Protein AF-A0A9E3YG34-F1 (afdb_monomer)

Sequence (163 aa):
ADEIALARRCVERHVPYLGVCLGAQILAAAFGSSTRERPDEACEFGYYPLDVVPAGAELFDGVEAVYQAHSEGIDLLPADAVLLARTELFEAQAFSIGSTALGVQFHPDARGRDIARWWSDNRHLDGRPHAHDLERQLADAERFEESMSTMSKNLVDKWLVQR

Nearest PDB structures (foldseek):
  8khs-assembly1_A  TM=8.849E-01  e=1.492E-13  Alcaligenes ammonioxydans
  2a9v-assembly1_A  TM=7.448E-01  e=5.113E-10  Thermoplasma acidophilum
  8gr3-assembly4_D  TM=7.135E-01  e=5.432E-09  Methanocaldococcus jannaschii DSM 2661
  8hx8-assembly1_B  TM=7.222E-01  e=6.614E-09  Streptomyces venezuelae
  8gr1-assembly4_D  TM=7.158E-01  e=1.194E-08  Methanocaldococcus jannaschii DSM 2661

Foldseek 3Di:
DVLLCVLLVCQVVLNAAEAEAVGLQSNQVNLPWHKDFDPLQDAAAAWFAKAFDPQQCQLQPQAGIFGAQDRIATPDGRPQKDAGIAGPVYRRQWIAHHLRYIYGNTDLVDALVCSVVSCVVRVVCPPTHPHDDSVRRNVVRVVRVVSSPVSSVSNCVCSVPVD

Secondary structure (DSSP, 8-state):
-HHHHHHHHHHHTT--EEEETHHHHHHHHHTT--EEE-TT---EEEEEE-EE-GGGTTTSTT--EEEEEESEEESS--TTEEEEEE-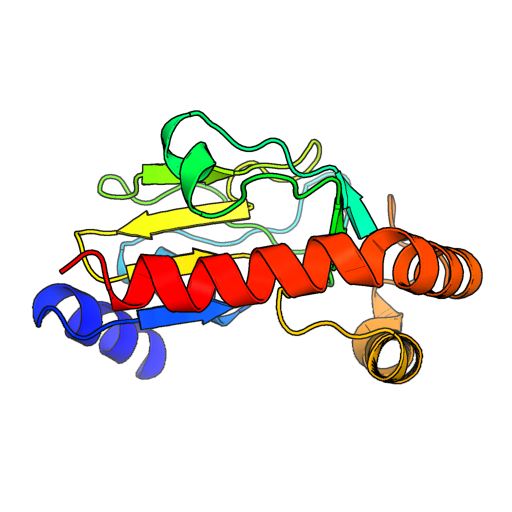SS-S-SEEEETTTEEEESS-TT--HHHHHHHHHHTGGGTTSTTPPPHHHHHHHHHHHHHHHHHHHHHHHHHHHH--

Solvent-accessible surface area (backbone atoms only — not comparable to full-atom values): 8618 Å² total; per-residue (Å²): 112,68,65,28,54,46,45,38,50,27,47,80,66,65,35,79,38,81,16,53,33,70,42,17,50,36,44,34,40,44,58,74,24,51,72,39,63,47,97,81,56,43,28,44,32,31,71,42,61,51,51,63,37,84,81,18,42,82,47,49,51,81,42,61,46,45,40,29,80,46,52,61,40,53,69,49,81,28,91,74,45,44,72,18,23,22,39,94,90,40,71,58,33,21,34,32,38,76,91,32,26,41,27,26,46,39,43,63,84,66,48,61,89,47,47,70,57,53,48,63,78,48,47,89,49,60,86,37,47,77,34,48,54,70,68,56,35,53,55,46,30,67,72,39,44,65,37,37,52,50,21,39,49,39,35,53,54,49,67,74,60,71,115

Mean predicted aligned error: 3.47 Å

pLDDT: mean 93.27, std 6.57, range [52.22, 98.12]

Radius of gyration: 15.18 Å; Cα contacts (8 Å, |Δi|>4): 315; chains: 1; bounding box: 38×29×42 Å

Structure (mmCIF, N/CA/C/O backbone):
data_AF-A0A9E3YG34-F1
#
_entry.id   AF-A0A9E3YG34-F1
#
loop_
_atom_site.group_PDB
_atom_site.id
_atom_site.type_symbol
_atom_site.label_atom_id
_atom_site.label_alt_id
_atom_site.label_comp_id
_atom_site.label_asym_id
_atom_site.label_entity_id
_atom_site.label_seq_id
_atom_site.pdbx_PDB_ins_code
_atom_site.Cartn_x
_atom_site.Cartn_y
_atom_site.Cartn_z
_atom_site.occupancy
_atom_site.B_iso_or_equiv
_atom_site.auth_seq_id
_atom_site.auth_comp_id
_atom_site.auth_asym_id
_atom_site.auth_atom_id
_atom_site.pdbx_PDB_model_num
ATOM 1 N N . ALA A 1 1 ? -17.239 -13.976 1.439 1.00 64.69 1 ALA A N 1
ATOM 2 C CA . ALA A 1 1 ? -18.259 -13.541 2.422 1.00 64.69 1 ALA A CA 1
ATOM 3 C C . ALA A 1 1 ? -17.739 -13.681 3.852 1.00 64.69 1 ALA A C 1
ATOM 5 O O . ALA A 1 1 ? -17.828 -12.726 4.616 1.00 64.69 1 ALA A O 1
ATOM 6 N N . ASP A 1 2 ? -17.133 -14.821 4.191 1.00 90.31 2 ASP A N 1
ATOM 7 C CA . ASP A 1 2 ? -16.694 -15.098 5.566 1.00 90.31 2 ASP A CA 1
ATOM 8 C C . ASP A 1 2 ? -15.514 -14.234 6.038 1.00 90.31 2 ASP A C 1
ATOM 10 O O . ASP A 1 2 ? -15.525 -13.772 7.178 1.00 90.31 2 ASP A O 1
ATOM 14 N N . GLU A 1 3 ? -14.542 -13.948 5.166 1.00 95.31 3 GLU A N 1
ATOM 15 C CA . GLU A 1 3 ? -13.359 -13.130 5.493 1.00 95.31 3 GLU A CA 1
ATOM 16 C C . GLU A 1 3 ? -13.703 -11.650 5.700 1.00 95.31 3 GLU A C 1
ATOM 18 O O . GLU A 1 3 ? -13.274 -11.048 6.678 1.00 95.31 3 GLU A O 1
ATOM 23 N N . ILE A 1 4 ? -14.564 -11.083 4.848 1.00 96.38 4 ILE A N 1
ATOM 24 C CA . ILE A 1 4 ? -15.109 -9.722 5.001 1.00 96.38 4 ILE A CA 1
ATOM 25 C C . ILE A 1 4 ? -15.854 -9.600 6.337 1.00 96.38 4 ILE A C 1
ATOM 27 O O . ILE A 1 4 ? -15.629 -8.669 7.112 1.00 96.38 4 ILE A O 1
ATOM 31 N N . ALA A 1 5 ? -16.715 -10.574 6.649 1.00 96.62 5 ALA A N 1
ATOM 32 C CA . ALA A 1 5 ? -17.424 -10.600 7.922 1.00 96.62 5 ALA A CA 1
ATOM 33 C C . ALA A 1 5 ? -16.463 -10.771 9.112 1.00 96.62 5 ALA A C 1
ATOM 35 O O . ALA A 1 5 ? -16.712 -10.220 10.183 1.00 96.62 5 ALA A O 1
ATOM 36 N N . LEU A 1 6 ? -15.374 -11.528 8.951 1.00 96.50 6 LEU A N 1
ATOM 37 C CA . LEU A 1 6 ? -14.337 -11.671 9.970 1.00 96.50 6 LEU A CA 1
ATOM 38 C C . LEU A 1 6 ? -13.592 -10.355 10.207 1.00 96.50 6 LEU A C 1
ATOM 40 O O . LEU A 1 6 ? -13.489 -9.951 11.361 1.00 96.50 6 LEU A O 1
ATOM 44 N N . ALA A 1 7 ? -13.143 -9.673 9.150 1.00 96.56 7 ALA A N 1
ATOM 45 C CA . ALA A 1 7 ? -12.470 -8.379 9.249 1.00 96.56 7 ALA A CA 1
ATOM 46 C C . ALA A 1 7 ? -13.342 -7.368 10.004 1.00 96.56 7 ALA A C 1
ATOM 48 O O . ALA A 1 7 ? -12.892 -6.779 10.986 1.00 96.56 7 ALA A O 1
ATOM 49 N N . ARG A 1 8 ? -14.631 -7.273 9.644 1.00 95.94 8 ARG A N 1
ATOM 50 C CA . ARG A 1 8 ? -15.605 -6.440 10.363 1.00 95.94 8 ARG A CA 1
ATOM 51 C C . ARG A 1 8 ? -15.672 -6.776 11.853 1.00 95.94 8 ARG A C 1
ATOM 53 O O . ARG A 1 8 ? -15.563 -5.888 12.693 1.00 95.94 8 ARG A O 1
ATOM 60 N N . ARG A 1 9 ? -15.817 -8.065 12.187 1.00 96.56 9 ARG A N 1
ATOM 61 C CA . ARG A 1 9 ? -15.885 -8.521 13.584 1.00 96.56 9 ARG A CA 1
ATOM 62 C C . ARG A 1 9 ? -14.608 -8.218 14.358 1.00 96.56 9 ARG A C 1
ATOM 64 O O . ARG A 1 9 ? -14.709 -7.967 15.555 1.00 96.56 9 ARG A O 1
ATOM 71 N N . CYS A 1 10 ? -13.436 -8.273 13.723 1.00 95.62 10 CYS A N 1
ATOM 72 C CA . CYS A 1 10 ? -12.185 -7.902 14.377 1.00 95.62 10 CYS A CA 1
ATOM 73 C C . CYS A 1 10 ? -12.233 -6.440 14.818 1.00 95.62 10 CYS A C 1
ATOM 75 O O . CYS A 1 10 ? -12.043 -6.168 16.001 1.00 95.62 10 CYS A O 1
ATOM 77 N N . VAL A 1 11 ? -12.609 -5.531 13.915 1.00 94.56 11 VAL A N 1
ATOM 78 C CA . VAL A 1 11 ? -12.724 -4.099 14.229 1.00 94.56 11 VAL A CA 1
ATOM 79 C C . VAL A 1 11 ? -13.776 -3.843 15.312 1.00 94.56 11 VAL A C 1
ATOM 81 O O . VAL A 1 11 ? -13.475 -3.214 16.323 1.00 94.56 11 VAL A O 1
ATOM 84 N N . GLU A 1 12 ? -14.987 -4.392 15.165 1.00 94.56 12 GLU A N 1
ATOM 85 C CA . GLU A 1 12 ? -16.086 -4.217 16.134 1.00 94.56 12 GLU A CA 1
ATOM 86 C C . GLU A 1 12 ? -15.728 -4.739 17.538 1.00 94.56 12 GLU A C 1
ATOM 88 O O . GLU A 1 12 ? -16.215 -4.233 18.550 1.00 94.56 12 GLU A O 1
ATOM 93 N N . ARG A 1 13 ? -14.860 -5.756 17.620 1.00 95.44 13 ARG A N 1
ATOM 94 C CA . ARG A 1 13 ? -14.397 -6.358 18.879 1.00 95.44 13 ARG A CA 1
ATOM 95 C C . ARG A 1 13 ? -13.043 -5.835 19.349 1.00 95.44 13 ARG A C 1
ATOM 97 O O . ARG A 1 13 ? -12.520 -6.372 20.322 1.00 95.44 13 ARG A O 1
ATOM 104 N N . HIS A 1 14 ? -12.494 -4.808 18.700 1.00 92.62 14 HIS A N 1
ATOM 105 C CA . HIS A 1 14 ? -11.182 -4.240 19.024 1.00 92.62 14 HIS A CA 1
ATOM 106 C C . HIS A 1 14 ? -10.052 -5.291 19.001 1.00 92.62 14 HIS A C 1
ATOM 108 O O . HIS A 1 14 ? -9.112 -5.252 19.797 1.00 92.62 14 HIS A O 1
ATOM 114 N N . VAL A 1 15 ? -10.160 -6.269 18.100 1.00 93.81 15 VAL A N 1
ATOM 115 C CA . VAL A 1 15 ? -9.104 -7.241 17.812 1.00 93.81 15 VAL A CA 1
ATOM 116 C C . VAL A 1 15 ? -8.204 -6.639 16.734 1.00 93.81 15 VAL A C 1
ATOM 118 O O . VAL A 1 15 ? -8.725 -6.266 15.681 1.00 93.81 15 VAL A O 1
ATOM 121 N N . PRO A 1 16 ? -6.875 -6.573 16.947 1.00 93.50 16 PRO A N 1
ATOM 122 C CA . PRO A 1 16 ? -5.963 -6.046 15.944 1.00 93.50 16 PRO A CA 1
ATOM 123 C C . PRO A 1 16 ? -6.112 -6.757 14.601 1.00 93.50 16 PRO A C 1
ATOM 125 O O . PRO A 1 16 ? -6.067 -7.987 14.534 1.00 93.50 16 PRO A O 1
ATOM 128 N N . TYR A 1 17 ? -6.257 -5.972 13.541 1.00 95.25 17 TYR A N 1
ATOM 129 C CA . TYR A 1 17 ? -6.328 -6.448 12.167 1.00 95.25 17 TYR A CA 1
ATOM 130 C C . TYR A 1 17 ? -5.328 -5.683 11.297 1.00 95.25 17 TYR A C 1
ATOM 132 O O . TYR A 1 17 ? -5.453 -4.471 11.139 1.00 95.25 17 TYR A O 1
ATOM 140 N N . LEU A 1 18 ? -4.367 -6.396 10.708 1.00 95.88 18 LEU A N 1
ATOM 141 C CA . LEU A 1 18 ? -3.482 -5.862 9.676 1.00 95.88 18 LEU A CA 1
ATOM 142 C C . LEU A 1 18 ? -3.842 -6.513 8.341 1.00 95.88 18 LEU A C 1
ATOM 144 O O . LEU A 1 18 ? -3.632 -7.710 8.153 1.00 95.88 18 LEU A O 1
ATOM 148 N N . GLY A 1 19 ? -4.395 -5.723 7.428 1.00 96.62 19 GLY A N 1
ATOM 149 C CA . GLY A 1 19 ? -4.665 -6.131 6.057 1.00 96.62 19 GLY A CA 1
ATOM 150 C C . GLY A 1 19 ? -3.527 -5.709 5.142 1.00 96.62 19 GLY A C 1
ATOM 151 O O . GLY A 1 19 ? -3.230 -4.522 5.069 1.00 96.62 19 GLY A O 1
ATOM 152 N N . VAL A 1 20 ? -2.928 -6.660 4.429 1.00 96.88 20 VAL A N 1
ATOM 153 C CA . VAL A 1 20 ? -1.890 -6.405 3.417 1.00 96.88 20 VAL A CA 1
ATOM 154 C C . VAL A 1 20 ? -2.438 -6.764 2.039 1.00 96.88 20 VAL A C 1
ATOM 156 O O . VAL A 1 20 ? -3.015 -7.844 1.884 1.00 96.88 20 VAL A O 1
ATOM 159 N N . CYS A 1 21 ? -2.274 -5.878 1.057 1.00 95.81 21 CYS A N 1
ATOM 160 C CA . CYS A 1 21 ? -2.760 -6.041 -0.315 1.00 95.81 21 CYS A CA 1
ATOM 161 C C . CYS A 1 21 ? -4.256 -6.427 -0.340 1.00 95.81 21 CYS A C 1
ATOM 163 O O . CYS A 1 21 ? -5.095 -5.659 0.139 1.00 95.81 21 CYS A O 1
ATOM 165 N N . LEU A 1 22 ? -4.613 -7.636 -0.791 1.00 95.62 22 LEU A N 1
ATOM 166 C CA . LEU A 1 22 ? -5.991 -8.148 -0.750 1.00 95.62 22 LEU A CA 1
ATOM 167 C C . LEU A 1 22 ? -6.618 -8.059 0.656 1.00 95.62 22 LEU A C 1
ATOM 169 O O . LEU A 1 22 ? -7.804 -7.773 0.800 1.00 95.62 22 LEU A O 1
ATOM 173 N N . GLY A 1 23 ? -5.833 -8.240 1.720 1.00 96.81 23 GLY A N 1
ATOM 174 C CA . GLY A 1 23 ? -6.316 -8.099 3.095 1.00 96.81 23 GLY A CA 1
ATOM 175 C C . GLY A 1 23 ? -6.779 -6.677 3.438 1.00 96.81 23 GLY A C 1
ATOM 176 O O . GLY A 1 23 ? -7.713 -6.516 4.229 1.00 96.81 23 GLY A O 1
ATOM 177 N N . ALA A 1 24 ? -6.162 -5.648 2.846 1.00 97.19 24 ALA A N 1
ATOM 178 C CA . ALA A 1 24 ? -6.593 -4.258 2.989 1.00 97.19 24 ALA A CA 1
ATOM 179 C C . ALA A 1 24 ? -7.896 -4.006 2.217 1.00 97.19 24 ALA A C 1
ATOM 181 O O . ALA A 1 24 ? -8.806 -3.357 2.727 1.00 97.19 24 ALA A O 1
ATOM 182 N N . GLN A 1 25 ? -8.035 -4.601 1.033 1.00 96.56 25 GLN A N 1
ATOM 183 C CA . GLN A 1 25 ? -9.261 -4.539 0.235 1.00 96.56 25 GLN A CA 1
ATOM 184 C C . GLN A 1 25 ? -10.437 -5.230 0.941 1.00 96.56 25 GLN A C 1
ATOM 186 O O . GLN A 1 25 ? -11.535 -4.682 0.993 1.00 96.56 25 GLN A O 1
ATOM 191 N N . ILE A 1 26 ? -10.199 -6.386 1.572 1.00 96.81 26 ILE A N 1
ATOM 192 C CA . ILE A 1 26 ? -11.186 -7.080 2.414 1.00 96.81 26 ILE A CA 1
ATOM 193 C C . ILE A 1 26 ? -11.623 -6.196 3.588 1.00 96.81 26 ILE A C 1
ATOM 195 O O . ILE A 1 26 ? -12.818 -6.123 3.886 1.00 96.81 26 ILE A O 1
ATOM 199 N N . LEU A 1 27 ? -10.681 -5.505 4.240 1.00 96.88 27 LEU A N 1
ATOM 200 C CA . LEU A 1 27 ? -10.997 -4.562 5.314 1.00 96.88 27 LEU A CA 1
ATOM 201 C C . LEU A 1 27 ? -11.848 -3.399 4.802 1.00 96.88 27 LEU A C 1
ATOM 203 O O . LEU A 1 27 ? -12.857 -3.074 5.417 1.00 96.88 27 LEU A O 1
ATOM 207 N N . ALA A 1 28 ? -11.489 -2.799 3.670 1.00 96.06 28 ALA A N 1
ATOM 208 C CA . ALA A 1 28 ? -12.273 -1.721 3.079 1.00 96.06 28 ALA A CA 1
ATOM 209 C C . ALA A 1 28 ? -13.693 -2.202 2.709 1.00 96.06 28 ALA A C 1
ATOM 211 O O . ALA A 1 28 ? -14.686 -1.550 3.048 1.00 96.06 28 ALA A O 1
ATOM 212 N N . ALA A 1 29 ? -13.810 -3.384 2.097 1.00 95.56 29 ALA A N 1
ATOM 213 C CA . ALA A 1 29 ? -15.085 -3.993 1.719 1.00 95.56 29 ALA A CA 1
ATOM 214 C C . ALA A 1 29 ? -15.982 -4.311 2.925 1.00 95.56 29 ALA A C 1
ATOM 216 O O . ALA A 1 29 ? -17.204 -4.168 2.853 1.00 95.56 29 ALA A O 1
ATOM 217 N N . ALA A 1 30 ? -15.394 -4.679 4.068 1.00 95.81 30 ALA A N 1
ATOM 218 C CA . ALA A 1 30 ? -16.123 -4.907 5.318 1.00 95.81 30 ALA A CA 1
ATOM 219 C C . ALA A 1 30 ? -16.896 -3.668 5.810 1.00 95.81 30 ALA A C 1
ATOM 221 O O . ALA A 1 30 ? -17.908 -3.808 6.509 1.00 95.81 30 ALA A O 1
ATOM 222 N N . PHE A 1 31 ? -16.455 -2.482 5.384 1.00 95.25 31 PHE A N 1
ATOM 223 C CA . PHE A 1 31 ? -17.054 -1.183 5.680 1.00 95.25 31 PHE A CA 1
ATOM 224 C C . PHE A 1 31 ? -17.670 -0.511 4.440 1.00 95.25 31 PHE A C 1
ATOM 226 O O . PHE A 1 31 ? -17.877 0.699 4.422 1.00 95.25 31 PHE A O 1
ATOM 233 N N . GLY A 1 32 ? -18.027 -1.304 3.423 1.00 93.25 32 GLY A N 1
ATOM 234 C CA . GLY A 1 32 ? -18.840 -0.857 2.288 1.00 93.25 32 GLY A CA 1
ATOM 235 C C . GLY A 1 32 ? -18.068 -0.212 1.138 1.00 93.25 32 GLY A C 1
ATOM 236 O O . GLY A 1 32 ? -18.700 0.333 0.236 1.00 93.25 32 GLY A O 1
ATOM 237 N N . SER A 1 33 ? -16.736 -0.274 1.149 1.00 94.44 33 SER A N 1
ATOM 238 C CA . SER A 1 33 ? -15.922 0.144 0.006 1.00 94.44 33 SER A CA 1
ATOM 239 C C . SER A 1 33 ? -15.896 -0.918 -1.102 1.00 94.44 33 SER A C 1
ATOM 241 O O . SER A 1 33 ? -16.147 -2.101 -0.863 1.00 94.44 33 SER A O 1
ATOM 243 N N . SER A 1 34 ? -15.562 -0.496 -2.318 1.00 91.50 34 SER A N 1
ATOM 244 C CA . SER A 1 34 ? -15.296 -1.355 -3.471 1.00 91.50 34 SER A CA 1
ATOM 245 C C . SER A 1 34 ? -13.864 -1.170 -3.964 1.00 91.50 34 SER A C 1
ATOM 247 O O . SER A 1 34 ? -13.267 -0.105 -3.795 1.00 91.50 34 SER A O 1
ATOM 249 N N . THR A 1 35 ? -13.328 -2.194 -4.623 1.00 92.88 35 THR A N 1
ATOM 250 C CA . THR A 1 35 ? -12.094 -2.087 -5.402 1.00 92.88 35 THR A CA 1
ATOM 251 C C . THR A 1 35 ? -12.410 -1.887 -6.876 1.00 92.88 35 THR A C 1
ATOM 253 O O . THR A 1 35 ? -13.479 -2.275 -7.354 1.00 92.88 35 THR A O 1
ATOM 256 N N . ARG A 1 36 ? -11.486 -1.258 -7.602 1.00 93.25 36 ARG A N 1
ATOM 257 C CA . ARG A 1 36 ? -11.549 -1.168 -9.061 1.00 93.25 36 ARG A CA 1
ATOM 258 C C . ARG A 1 36 ? -10.160 -1.128 -9.676 1.00 93.25 36 ARG A C 1
ATOM 260 O O . ARG A 1 36 ? -9.228 -0.589 -9.078 1.00 93.25 36 ARG A O 1
ATOM 267 N N . GLU A 1 37 ? -10.057 -1.617 -10.904 1.00 93.62 37 GLU A N 1
ATOM 268 C CA . GLU A 1 37 ? -8.955 -1.239 -11.785 1.00 93.62 37 GLU A CA 1
ATOM 269 C C . GLU A 1 37 ? -9.092 0.227 -12.216 1.00 93.62 37 GLU A C 1
ATOM 271 O O . GLU A 1 37 ? -10.184 0.814 -12.215 1.00 93.62 37 GLU A O 1
ATOM 276 N N . ARG A 1 38 ? -7.970 0.835 -12.598 1.00 92.00 38 ARG A N 1
ATOM 277 C CA . ARG A 1 38 ? -7.986 2.175 -13.178 1.00 92.00 38 ARG A CA 1
ATOM 278 C C . ARG A 1 38 ? -8.477 2.142 -14.634 1.00 92.00 38 ARG A C 1
ATOM 280 O O . ARG A 1 38 ? -8.166 1.196 -15.354 1.00 92.00 38 ARG A O 1
ATOM 287 N N . PRO A 1 39 ? -9.175 3.191 -15.116 1.00 92.12 39 PRO A N 1
ATOM 288 C CA . PRO A 1 39 ? -9.624 3.261 -16.511 1.00 92.12 39 PRO A CA 1
ATOM 289 C C . PRO A 1 39 ? -8.494 3.279 -17.550 1.00 92.12 39 PRO A C 1
ATOM 291 O O . PRO A 1 39 ? -8.730 2.955 -18.707 1.00 92.12 39 PRO A O 1
ATOM 294 N N . ASP A 1 40 ? -7.293 3.701 -17.150 1.00 93.31 40 ASP A N 1
ATOM 295 C CA . ASP A 1 40 ? -6.083 3.722 -17.979 1.00 93.31 40 ASP A CA 1
ATOM 296 C C . ASP A 1 40 ? -5.279 2.412 -17.901 1.00 93.31 40 ASP A C 1
ATOM 298 O O . ASP A 1 40 ? -4.182 2.338 -18.450 1.00 93.31 40 ASP A O 1
ATOM 302 N N . GLU A 1 41 ? -5.818 1.393 -17.220 1.00 92.94 41 GLU A N 1
ATOM 303 C CA . GLU A 1 41 ? -5.187 0.091 -16.974 1.00 92.94 41 GLU A CA 1
ATOM 304 C C . GLU A 1 41 ? -3.832 0.165 -16.249 1.00 92.94 41 GLU A C 1
ATOM 306 O O . GLU A 1 41 ? -3.097 -0.826 -16.206 1.00 92.94 41 GLU A O 1
ATOM 311 N N . ALA A 1 42 ? -3.492 1.319 -15.665 1.00 95.25 42 ALA A N 1
ATOM 312 C CA . ALA A 1 42 ? -2.262 1.476 -14.912 1.00 95.25 42 ALA A CA 1
ATOM 313 C C . ALA A 1 42 ? -2.274 0.596 -13.659 1.00 95.25 42 ALA A C 1
ATOM 315 O O . ALA A 1 42 ? -3.263 0.531 -12.924 1.00 95.25 42 ALA A O 1
ATOM 316 N N . CYS A 1 43 ? -1.142 -0.056 -13.411 1.00 96.88 43 CYS A N 1
ATOM 317 C CA . CYS A 1 43 ? -0.914 -0.880 -12.235 1.00 96.88 43 CYS A CA 1
ATOM 318 C C . CYS A 1 43 ? 0.353 -0.440 -11.505 1.00 96.88 43 CYS A C 1
ATOM 320 O O . CYS A 1 43 ? 1.245 0.172 -12.096 1.00 96.88 43 CYS A O 1
ATOM 322 N N . GLU A 1 44 ? 0.459 -0.828 -10.240 1.00 97.88 44 GLU A N 1
ATOM 323 C CA . GLU A 1 44 ? 1.696 -0.696 -9.485 1.00 97.88 44 GLU A CA 1
ATOM 324 C C . GLU A 1 44 ? 2.313 -2.081 -9.273 1.00 97.88 44 GLU A C 1
ATOM 326 O O . GLU A 1 44 ? 1.809 -2.914 -8.516 1.00 97.88 44 GLU A O 1
ATOM 331 N N . PHE A 1 45 ? 3.413 -2.332 -9.982 1.00 98.00 45 PHE A N 1
ATOM 332 C CA . PHE A 1 45 ? 4.183 -3.565 -9.907 1.00 98.00 45 PHE A CA 1
ATOM 333 C C . PHE A 1 45 ? 5.681 -3.258 -9.842 1.00 98.00 45 PHE A C 1
ATOM 335 O O . PHE A 1 45 ? 6.312 -2.961 -10.856 1.00 98.00 45 PHE A O 1
ATOM 342 N N . GLY A 1 46 ? 6.235 -3.278 -8.629 1.00 97.69 46 GLY A N 1
ATOM 343 C CA . GLY A 1 46 ? 7.579 -2.794 -8.310 1.00 97.69 46 GLY A CA 1
ATOM 344 C C . GLY A 1 46 ? 7.591 -1.786 -7.162 1.00 97.69 46 GLY A C 1
ATOM 345 O O . GLY A 1 46 ? 6.658 -1.738 -6.369 1.00 97.69 46 GLY A O 1
ATOM 346 N N . TYR A 1 47 ? 8.657 -0.990 -7.047 1.00 98.00 47 TYR A N 1
ATOM 347 C CA . TYR A 1 47 ? 8.799 0.011 -5.983 1.00 98.00 47 TYR A CA 1
ATOM 348 C C . TYR A 1 47 ? 8.283 1.388 -6.408 1.00 98.00 47 TYR A C 1
ATOM 350 O O . TYR A 1 47 ? 8.763 1.940 -7.398 1.00 98.00 47 TYR A O 1
ATOM 358 N N . TYR A 1 48 ? 7.360 1.963 -5.636 1.00 98.12 48 TYR A N 1
ATOM 359 C CA . TYR A 1 48 ? 6.751 3.271 -5.916 1.00 98.12 48 TYR A CA 1
ATOM 360 C C . TYR A 1 48 ? 6.925 4.224 -4.737 1.00 98.12 48 TYR A C 1
ATOM 362 O O . TYR A 1 48 ? 6.822 3.776 -3.590 1.00 98.12 48 TYR A O 1
ATOM 370 N N . PRO A 1 49 ? 7.167 5.526 -4.987 1.00 97.75 49 PRO A N 1
ATOM 371 C CA . PRO A 1 49 ? 7.222 6.522 -3.929 1.00 97.75 49 PRO A CA 1
ATOM 372 C C . PRO A 1 49 ? 5.922 6.574 -3.128 1.00 97.75 49 PRO A C 1
ATOM 374 O O . PRO A 1 49 ? 4.836 6.608 -3.712 1.00 97.75 49 PRO A O 1
ATOM 377 N N . LEU A 1 50 ? 6.035 6.613 -1.802 1.00 97.81 50 LEU A N 1
ATOM 378 C CA . LEU A 1 50 ? 4.881 6.689 -0.911 1.00 97.81 50 LEU A CA 1
ATOM 379 C C . LEU A 1 50 ? 4.701 8.125 -0.401 1.00 97.81 50 LEU A C 1
ATOM 381 O O . LEU A 1 50 ? 5.560 8.653 0.300 1.00 97.81 50 LEU A O 1
ATOM 385 N N . ASP A 1 51 ? 3.569 8.752 -0.720 1.00 97.38 51 ASP A N 1
ATOM 386 C CA . ASP A 1 51 ? 3.174 10.045 -0.152 1.00 97.38 51 ASP A CA 1
ATOM 387 C C . ASP A 1 51 ? 2.441 9.809 1.174 1.00 97.38 51 ASP A C 1
ATOM 389 O O . ASP A 1 51 ? 1.255 9.463 1.212 1.00 97.38 51 ASP A O 1
ATOM 393 N N . VAL A 1 52 ? 3.180 9.940 2.275 1.00 97.44 52 VAL A N 1
ATOM 394 C CA . VAL A 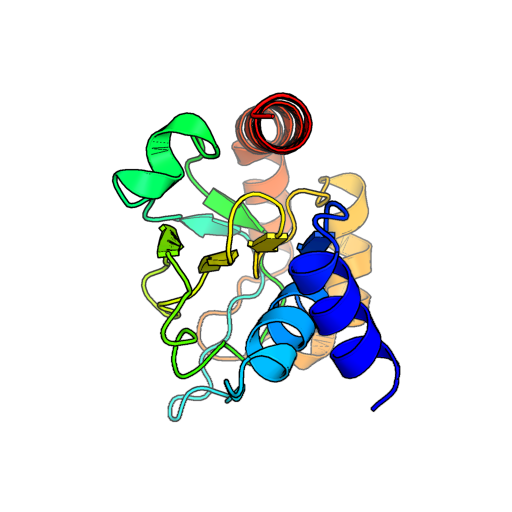1 52 ? 2.666 9.758 3.634 1.00 97.44 52 VAL A CA 1
ATOM 395 C C . VAL A 1 52 ? 1.965 11.038 4.087 1.00 97.44 52 VAL A C 1
ATOM 397 O O . VAL A 1 52 ? 2.584 12.095 4.213 1.00 97.44 52 VAL A O 1
ATOM 400 N N . VAL A 1 53 ? 0.666 10.948 4.385 1.00 96.88 53 VAL A N 1
ATOM 401 C CA . VAL A 1 53 ? -0.085 12.095 4.918 1.00 96.88 53 VAL A CA 1
ATOM 402 C C . VAL A 1 53 ? 0.217 12.282 6.412 1.00 96.88 53 VAL A C 1
ATOM 404 O O . VAL A 1 53 ? 0.672 11.340 7.065 1.00 96.88 53 VAL A O 1
ATOM 407 N N . PRO A 1 54 ? -0.075 13.451 7.020 1.00 96.94 54 PRO A N 1
ATOM 408 C CA . PRO A 1 54 ? 0.295 13.720 8.413 1.00 96.94 54 PRO A CA 1
ATOM 409 C C . PRO A 1 54 ? -0.161 12.658 9.425 1.00 96.94 54 PRO A C 1
ATOM 411 O O . PRO A 1 54 ? 0.556 12.381 10.381 1.00 96.94 54 PRO A O 1
ATOM 414 N N . ALA A 1 55 ? -1.318 12.025 9.202 1.00 95.44 55 ALA A N 1
ATOM 415 C CA . ALA A 1 55 ? -1.830 10.962 10.069 1.00 95.44 55 ALA A CA 1
ATOM 416 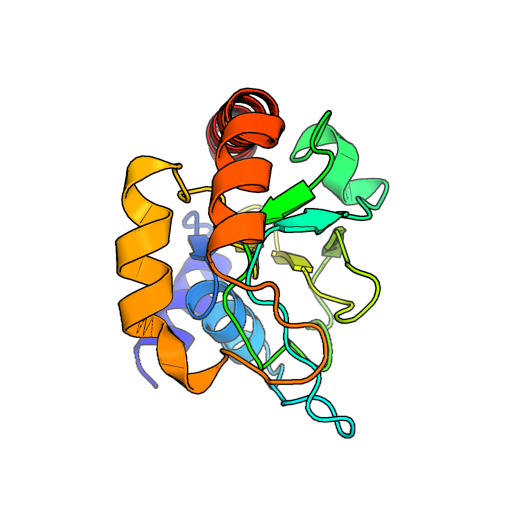C C . ALA A 1 55 ? -0.998 9.663 10.019 1.00 95.44 55 ALA A C 1
ATOM 418 O O . ALA A 1 55 ? -0.991 8.909 10.987 1.00 95.44 55 ALA A O 1
ATOM 419 N N . GLY A 1 56 ? -0.291 9.397 8.916 1.00 94.94 56 GLY A N 1
ATOM 420 C CA . GLY A 1 56 ? 0.577 8.229 8.747 1.00 94.94 56 GLY A CA 1
ATOM 421 C C . GLY A 1 56 ? 2.042 8.472 9.107 1.00 94.94 56 GLY A C 1
ATOM 422 O O . GLY A 1 56 ? 2.818 7.517 9.112 1.00 94.94 56 GLY A O 1
ATOM 423 N N . ALA A 1 57 ? 2.423 9.717 9.419 1.00 93.69 57 ALA A N 1
ATOM 424 C CA . ALA A 1 57 ? 3.819 10.124 9.582 1.00 93.69 57 ALA A CA 1
ATOM 425 C C . ALA A 1 57 ? 4.570 9.281 10.619 1.00 93.69 57 ALA A C 1
ATOM 427 O O . ALA A 1 57 ? 5.713 8.910 10.394 1.00 93.69 57 ALA A O 1
ATOM 428 N N . GLU A 1 58 ? 3.929 8.916 11.733 1.00 90.69 58 GLU A N 1
ATOM 429 C CA . GLU A 1 58 ? 4.585 8.075 12.735 1.00 90.69 58 GLU A CA 1
ATOM 430 C C . GLU A 1 58 ? 4.790 6.628 12.265 1.00 90.69 58 GLU A C 1
ATOM 432 O O . GLU A 1 58 ? 5.803 6.018 12.608 1.00 90.69 58 GLU A O 1
ATOM 437 N N . LEU A 1 59 ? 3.843 6.062 11.513 1.00 91.50 59 LEU A N 1
ATOM 438 C CA . LEU A 1 59 ? 3.869 4.653 11.104 1.00 91.50 59 LEU A CA 1
ATOM 439 C C . LEU A 1 59 ? 4.834 4.408 9.943 1.00 91.50 59 LEU A C 1
ATOM 441 O O . LEU A 1 59 ? 5.511 3.382 9.915 1.00 91.50 59 LEU A O 1
ATOM 445 N N . PHE A 1 60 ? 4.909 5.361 9.017 1.00 93.62 60 PHE A N 1
ATOM 446 C CA . PHE A 1 60 ? 5.658 5.244 7.766 1.00 93.62 60 PHE A CA 1
ATOM 447 C C . PHE A 1 60 ? 6.854 6.203 7.704 1.00 93.62 60 PHE A C 1
ATOM 449 O O . PHE A 1 60 ? 7.310 6.566 6.624 1.00 93.62 60 PHE A O 1
ATOM 456 N N . ASP A 1 61 ? 7.367 6.623 8.861 1.00 89.69 61 ASP A N 1
ATOM 457 C CA . ASP A 1 61 ? 8.509 7.534 8.943 1.00 89.69 61 ASP A CA 1
ATOM 458 C C . ASP A 1 61 ? 9.740 6.986 8.202 1.00 89.69 61 ASP A C 1
ATOM 460 O O . ASP A 1 61 ? 10.110 5.817 8.355 1.00 89.69 61 ASP A O 1
ATOM 464 N N . GLY A 1 62 ? 10.378 7.850 7.409 1.00 89.06 62 GLY A N 1
ATOM 465 C CA . GLY A 1 62 ? 11.605 7.544 6.672 1.00 89.06 62 GLY A CA 1
ATOM 466 C C . GLY A 1 62 ? 11.459 6.585 5.484 1.00 89.06 62 GLY A C 1
ATOM 467 O O . GLY A 1 62 ? 12.476 6.223 4.891 1.00 89.06 62 GLY A O 1
ATOM 468 N N . VAL A 1 63 ? 10.242 6.162 5.115 1.00 94.06 63 VAL A N 1
ATOM 469 C CA . VAL A 1 63 ? 10.044 5.344 3.911 1.00 94.06 63 VAL A CA 1
AT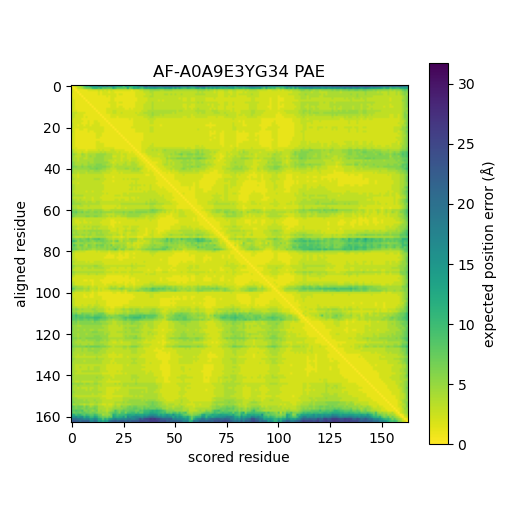OM 470 C C . VAL A 1 63 ? 10.023 6.227 2.665 1.00 94.06 63 VAL A C 1
ATOM 472 O O . VAL A 1 63 ? 9.267 7.189 2.581 1.00 94.06 63 VAL A O 1
ATOM 475 N N . GLU A 1 64 ? 10.866 5.899 1.689 1.00 93.94 64 GLU A N 1
ATOM 476 C CA . GLU A 1 64 ? 10.899 6.616 0.409 1.00 93.94 64 GLU A CA 1
ATOM 477 C C . GLU A 1 64 ? 9.985 5.955 -0.623 1.00 93.94 64 GLU A C 1
ATOM 479 O O . GLU A 1 64 ? 9.221 6.631 -1.307 1.00 93.94 64 GLU A O 1
ATOM 484 N N . ALA A 1 65 ? 10.057 4.627 -0.726 1.00 97.06 65 ALA A N 1
ATOM 485 C CA . ALA A 1 65 ? 9.284 3.831 -1.664 1.00 97.06 65 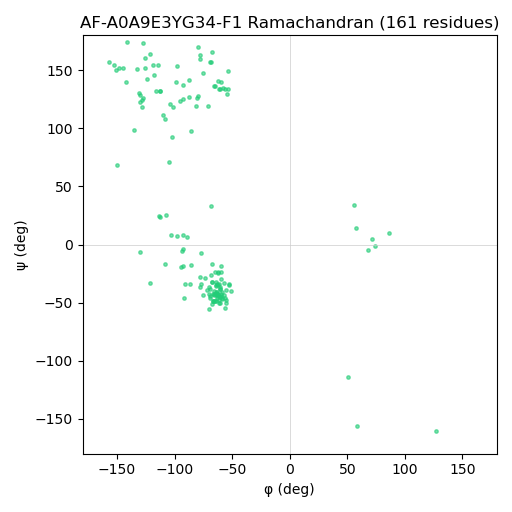ALA A CA 1
ATOM 486 C C . ALA A 1 65 ? 8.895 2.484 -1.050 1.00 97.06 65 ALA A C 1
ATOM 488 O O . ALA A 1 65 ? 9.607 1.947 -0.200 1.00 97.06 65 ALA A O 1
ATOM 489 N N . VAL A 1 66 ? 7.774 1.933 -1.510 1.00 97.38 66 VAL A N 1
ATOM 490 C CA . VAL A 1 66 ? 7.233 0.645 -1.061 1.00 97.38 66 VAL A CA 1
ATOM 491 C C . VAL A 1 66 ? 6.997 -0.290 -2.234 1.00 97.38 66 VAL A C 1
ATOM 493 O O . VAL A 1 66 ? 6.750 0.158 -3.353 1.00 97.38 66 VAL A O 1
ATOM 496 N N . TYR A 1 67 ? 7.077 -1.596 -1.977 1.00 97.56 67 TYR A N 1
ATOM 497 C CA . TYR A 1 67 ? 6.821 -2.598 -3.006 1.00 97.56 67 TYR A CA 1
ATOM 498 C C . TYR A 1 67 ? 5.322 -2.821 -3.213 1.00 97.56 67 TYR A C 1
ATOM 500 O O . TYR A 1 67 ? 4.594 -3.131 -2.269 1.00 97.56 67 TYR A O 1
ATOM 508 N N . GLN A 1 68 ? 4.896 -2.732 -4.465 1.00 97.50 68 GLN A N 1
ATOM 509 C CA . GLN A 1 68 ? 3.532 -2.912 -4.936 1.00 97.50 68 GLN A CA 1
ATOM 510 C C . GLN A 1 68 ? 3.448 -4.095 -5.895 1.00 97.50 68 GLN A C 1
ATOM 512 O O . GLN A 1 68 ? 4.371 -4.346 -6.674 1.00 97.50 68 GLN A O 1
ATOM 517 N N . ALA A 1 69 ? 2.322 -4.801 -5.858 1.00 96.25 69 ALA A N 1
ATOM 518 C CA . ALA A 1 69 ? 1.983 -5.841 -6.824 1.00 96.25 69 ALA A CA 1
ATOM 519 C C . ALA A 1 69 ? 0.461 -5.931 -6.988 1.00 96.25 69 ALA A C 1
ATOM 521 O O . ALA A 1 69 ? -0.166 -6.892 -6.543 1.00 96.25 69 ALA A O 1
ATOM 522 N N . HIS A 1 70 ? -0.148 -4.899 -7.575 1.00 95.56 70 HIS A N 1
ATOM 523 C CA . HIS A 1 70 ? -1.595 -4.848 -7.781 1.00 95.56 70 HIS A CA 1
ATOM 524 C C . HIS A 1 70 ? -1.995 -4.012 -9.008 1.00 95.56 70 HIS A C 1
ATOM 526 O O . HIS A 1 70 ? -1.334 -3.036 -9.366 1.00 95.56 70 HIS A O 1
ATOM 532 N N . SER A 1 71 ? -3.115 -4.375 -9.641 1.00 94.25 71 SER A N 1
ATOM 533 C CA . SER A 1 71 ? -3.802 -3.559 -10.660 1.00 94.25 71 SER A CA 1
ATOM 534 C C . SER A 1 71 ? -5.118 -2.954 -10.169 1.00 94.25 71 SER A C 1
ATOM 536 O O . SER A 1 71 ? -5.620 -1.998 -10.757 1.00 94.25 71 SER A O 1
ATOM 538 N N . GLU A 1 72 ? -5.668 -3.480 -9.074 1.00 94.25 72 GLU A N 1
ATOM 539 C CA . GLU A 1 72 ? -6.863 -2.951 -8.425 1.00 94.25 72 GLU A CA 1
ATOM 540 C C . GLU A 1 72 ? -6.487 -2.088 -7.226 1.00 94.25 72 GLU A C 1
ATOM 542 O O . GLU A 1 72 ? -5.603 -2.446 -6.448 1.00 94.25 72 GLU A O 1
ATOM 547 N N . GLY A 1 73 ? -7.187 -0.973 -7.046 1.00 92.19 73 GLY A N 1
ATOM 548 C CA . GLY A 1 73 ? -7.089 -0.141 -5.852 1.00 92.19 73 GLY A CA 1
ATOM 549 C C . GLY A 1 73 ? -8.433 0.003 -5.153 1.00 92.19 73 GLY A C 1
ATOM 550 O O . GLY A 1 73 ? -9.488 -0.267 -5.729 1.00 92.19 73 GLY A O 1
ATOM 551 N N . ILE A 1 74 ? -8.392 0.457 -3.904 1.00 94.31 74 ILE A N 1
ATOM 552 C CA . ILE A 1 74 ? -9.586 0.834 -3.141 1.00 94.31 74 ILE A CA 1
ATOM 553 C C . ILE A 1 74 ? -10.134 2.135 -3.739 1.00 94.31 74 ILE A C 1
ATOM 555 O O . ILE A 1 74 ? -9.431 3.142 -3.775 1.00 94.31 74 ILE A O 1
ATOM 559 N N . ASP A 1 75 ? -11.371 2.092 -4.238 1.00 85.06 75 ASP A N 1
ATOM 560 C CA . ASP A 1 75 ? -11.992 3.196 -4.981 1.00 85.06 75 ASP A CA 1
ATOM 561 C C . ASP A 1 75 ? -12.310 4.384 -4.065 1.00 85.06 75 ASP A C 1
ATOM 563 O O . ASP A 1 75 ? -11.858 5.506 -4.282 1.00 85.06 75 ASP A O 1
ATOM 567 N N . LEU A 1 76 ? -13.066 4.106 -3.003 1.00 86.44 76 LEU A N 1
ATOM 568 C CA . LEU A 1 76 ? -13.491 5.091 -2.020 1.00 86.44 76 LEU A CA 1
ATOM 569 C C . LEU A 1 76 ? -13.143 4.577 -0.633 1.00 86.44 76 LEU A C 1
ATOM 571 O O . LEU A 1 76 ? -13.582 3.492 -0.250 1.00 86.44 76 LEU A O 1
ATOM 575 N N . LEU A 1 77 ? -12.391 5.348 0.147 1.00 89.62 77 LEU A N 1
ATOM 576 C CA . LEU A 1 77 ? -12.167 4.988 1.542 1.00 89.62 77 LEU A CA 1
ATOM 577 C C . LEU A 1 77 ? -13.504 4.921 2.302 1.00 89.62 77 LEU A C 1
ATOM 579 O O . LEU A 1 77 ? -14.371 5.773 2.091 1.00 89.62 77 LEU A O 1
ATOM 583 N N . PRO A 1 78 ? -13.690 3.930 3.193 1.00 87.88 78 PRO A N 1
ATOM 584 C CA . PRO A 1 78 ? -14.852 3.899 4.072 1.00 87.88 78 PRO A CA 1
ATOM 585 C C . PRO A 1 78 ? -15.008 5.205 4.858 1.00 87.88 78 PRO A C 1
ATOM 587 O O . PRO A 1 78 ? -14.015 5.838 5.204 1.00 87.88 78 PRO A O 1
ATOM 590 N N . ALA A 1 79 ? -16.243 5.589 5.190 1.00 87.69 79 ALA A N 1
ATOM 591 C CA . ALA A 1 79 ? -16.517 6.862 5.871 1.00 87.69 79 ALA A CA 1
ATOM 592 C C . ALA A 1 79 ? -15.771 7.018 7.211 1.00 87.69 79 ALA A C 1
ATOM 594 O O . ALA A 1 79 ? -15.366 8.121 7.565 1.00 87.69 79 ALA A O 1
ATOM 595 N N . ASP A 1 80 ? -15.563 5.908 7.922 1.00 87.81 80 ASP A N 1
ATOM 596 C CA . ASP A 1 80 ? -14.873 5.869 9.216 1.00 87.81 80 ASP A CA 1
ATOM 597 C C . ASP A 1 80 ? -13.362 5.598 9.083 1.00 87.81 80 ASP A C 1
ATOM 599 O O . ASP A 1 80 ? -12.684 5.345 10.083 1.00 87.81 80 ASP A O 1
ATOM 603 N N . ALA A 1 81 ? -12.832 5.593 7.855 1.00 95.50 81 ALA A N 1
ATOM 604 C CA . ALA A 1 81 ? -11.421 5.359 7.606 1.00 95.50 81 ALA A CA 1
ATOM 605 C C . ALA A 1 81 ? -10.609 6.657 7.661 1.00 95.50 81 ALA A C 1
ATOM 607 O O . ALA A 1 81 ? -11.020 7.702 7.158 1.00 95.50 81 ALA A O 1
ATOM 608 N N . VAL A 1 82 ? -9.404 6.566 8.218 1.00 96.69 82 VAL A N 1
ATOM 609 C CA . VAL A 1 82 ? -8.409 7.641 8.185 1.00 96.69 82 VAL A CA 1
ATOM 610 C C . VAL A 1 82 ? -7.346 7.275 7.160 1.00 96.69 82 VAL A C 1
ATOM 612 O O . VAL A 1 82 ? -6.692 6.245 7.296 1.00 96.69 82 VAL A O 1
ATOM 615 N N . LEU A 1 83 ? -7.163 8.116 6.141 1.00 97.62 83 LEU A N 1
ATOM 616 C CA . LEU A 1 83 ? -6.071 7.978 5.177 1.00 97.62 83 LEU A CA 1
ATOM 617 C C . LEU A 1 83 ? -4.720 8.200 5.875 1.00 97.62 83 LEU A C 1
ATOM 619 O O . LEU A 1 83 ? -4.568 9.148 6.644 1.00 97.62 83 LEU A O 1
ATOM 623 N N . LEU A 1 84 ? -3.737 7.354 5.571 1.00 97.25 84 LEU A N 1
ATOM 624 C CA . LEU A 1 84 ? -2.390 7.400 6.149 1.00 97.25 84 LEU A CA 1
ATOM 625 C C . LEU A 1 84 ? -1.301 7.572 5.087 1.00 97.25 84 LEU A C 1
ATOM 627 O O . LEU A 1 84 ? -0.305 8.245 5.344 1.00 97.25 84 LEU A O 1
ATOM 631 N N . ALA A 1 85 ? -1.495 7.015 3.894 1.00 97.62 85 ALA A N 1
ATOM 632 C CA . ALA A 1 85 ? -0.578 7.206 2.778 1.00 97.62 85 ALA A CA 1
ATOM 633 C C . ALA A 1 85 ? -1.263 6.960 1.433 1.00 97.62 85 ALA A C 1
ATOM 635 O O . ALA A 1 85 ? -2.252 6.224 1.356 1.00 97.62 85 ALA A O 1
ATOM 636 N N . ARG A 1 86 ? -0.694 7.544 0.379 1.00 97.44 86 ARG A N 1
ATOM 637 C CA . ARG A 1 86 ? -1.138 7.432 -1.013 1.00 97.44 86 ARG A CA 1
ATOM 638 C C . ARG A 1 86 ? 0.047 7.339 -1.971 1.00 97.44 86 ARG A C 1
ATOM 640 O O . ARG A 1 86 ? 1.198 7.486 -1.580 1.00 97.44 86 ARG A O 1
ATOM 647 N N . THR A 1 87 ? -0.257 7.110 -3.236 1.00 96.94 87 THR A N 1
ATOM 648 C CA . THR A 1 87 ? 0.686 7.133 -4.366 1.00 96.94 87 THR A CA 1
ATOM 649 C C . THR A 1 87 ? 0.141 8.065 -5.439 1.00 96.94 87 THR A C 1
ATOM 651 O O . THR A 1 87 ? -0.995 8.533 -5.342 1.00 96.94 87 THR A O 1
ATOM 654 N N . GLU A 1 88 ? 0.927 8.322 -6.481 1.00 95.38 88 GLU A N 1
ATOM 655 C CA . GLU A 1 88 ? 0.458 9.079 -7.645 1.00 95.38 88 GLU A CA 1
ATOM 656 C C . GLU A 1 88 ? -0.728 8.390 -8.346 1.0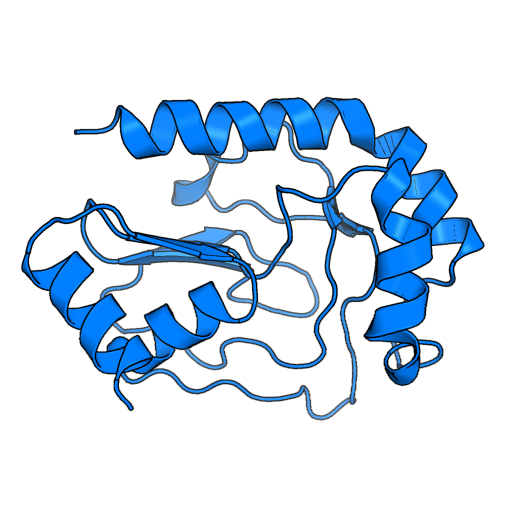0 95.38 88 GLU A C 1
ATOM 658 O O . GLU A 1 88 ? -1.656 9.063 -8.796 1.00 95.38 88 GLU A O 1
ATOM 663 N N . LEU A 1 89 ? -0.728 7.051 -8.411 1.00 94.69 89 LEU A N 1
ATOM 664 C CA . LEU A 1 89 ? -1.742 6.280 -9.137 1.00 94.69 89 LEU A CA 1
ATOM 665 C C . LEU A 1 89 ? -2.939 5.879 -8.270 1.00 94.69 89 LEU A C 1
ATOM 667 O O . LEU A 1 89 ? -4.063 5.825 -8.773 1.00 94.69 89 LEU A O 1
ATOM 671 N N . PHE A 1 90 ? -2.733 5.604 -6.983 1.00 95.00 90 PHE A N 1
ATOM 672 C CA . PHE A 1 90 ? -3.793 5.140 -6.088 1.00 95.00 90 PHE A CA 1
ATOM 673 C C . PHE A 1 90 ? -3.831 5.941 -4.786 1.00 95.00 90 PHE A C 1
ATOM 675 O O . PHE A 1 90 ? -2.819 6.120 -4.102 1.00 95.00 90 PHE A O 1
ATOM 682 N N . GLU A 1 91 ? -5.029 6.406 -4.429 1.00 93.19 91 GLU A N 1
ATOM 683 C CA . GLU A 1 91 ? -5.238 7.305 -3.292 1.00 93.19 91 GLU A CA 1
ATOM 684 C C . GLU A 1 91 ? -5.183 6.580 -1.941 1.00 93.19 91 GLU A C 1
ATOM 686 O O . GLU A 1 91 ? -4.692 7.132 -0.966 1.00 93.19 91 GLU A O 1
ATOM 691 N N . ALA A 1 92 ? -5.646 5.334 -1.870 1.00 95.69 92 ALA A N 1
ATOM 692 C CA . ALA A 1 92 ? -5.789 4.590 -0.621 1.00 95.69 92 ALA A CA 1
ATOM 693 C C . ALA A 1 92 ? -4.695 3.521 -0.462 1.00 95.69 92 ALA A C 1
ATOM 695 O O . ALA A 1 92 ? -4.966 2.325 -0.550 1.00 95.69 92 ALA A O 1
ATOM 696 N N . GLN A 1 93 ? -3.453 3.956 -0.224 1.00 97.25 93 GLN A N 1
ATOM 697 C CA . GLN A 1 93 ? -2.310 3.045 -0.057 1.00 97.25 93 GLN A CA 1
ATOM 698 C C . GLN A 1 93 ? -2.131 2.558 1.373 1.00 97.25 93 GLN A C 1
ATOM 700 O O . GLN A 1 93 ? -1.737 1.416 1.598 1.00 97.25 93 GLN A O 1
ATOM 705 N N . ALA A 1 94 ? -2.450 3.404 2.346 1.00 97.38 94 ALA A N 1
ATOM 706 C CA . ALA A 1 94 ? -2.580 3.000 3.733 1.00 97.38 94 ALA A CA 1
ATOM 707 C C . ALA A 1 94 ? -3.736 3.746 4.394 1.00 97.38 94 ALA A C 1
ATOM 709 O O . ALA A 1 94 ? -3.915 4.943 4.167 1.00 97.38 94 ALA A O 1
ATOM 710 N N . PHE A 1 95 ? -4.502 3.052 5.229 1.00 97.31 95 PHE A N 1
ATOM 711 C CA . PHE A 1 95 ? -5.607 3.633 5.988 1.00 97.31 95 PHE A CA 1
ATOM 712 C C . PHE A 1 95 ? -5.860 2.857 7.282 1.00 97.31 95 PHE A C 1
ATOM 714 O O . PHE A 1 95 ? -5.578 1.662 7.358 1.00 97.31 95 PHE A O 1
ATOM 721 N N . SER A 1 96 ? -6.432 3.507 8.289 1.00 96.19 96 SER A N 1
ATOM 722 C CA . SER A 1 96 ? -6.911 2.845 9.507 1.00 96.19 96 SER A CA 1
ATOM 723 C C . SER A 1 96 ? -8.426 2.937 9.646 1.00 96.19 96 SER A C 1
ATOM 725 O O . SER A 1 96 ? -9.046 3.850 9.107 1.00 96.19 96 SER A O 1
ATOM 727 N N . ILE A 1 97 ? -9.027 1.985 10.365 1.00 95.00 97 ILE A N 1
ATOM 728 C CA . ILE A 1 97 ? -10.439 2.021 10.774 1.00 95.00 97 ILE A CA 1
ATOM 729 C C . ILE A 1 97 ? -10.513 1.730 12.273 1.00 95.00 97 ILE A C 1
ATOM 731 O O . ILE A 1 97 ? -10.052 0.688 12.751 1.00 95.00 97 ILE A O 1
ATOM 735 N N . GLY A 1 98 ? -11.106 2.659 13.025 1.00 90.00 98 GLY A N 1
ATOM 736 C CA . GLY A 1 98 ? -11.066 2.620 14.485 1.00 90.00 98 GLY A CA 1
ATOM 737 C C . GLY A 1 98 ? -9.628 2.645 15.023 1.00 90.00 98 GLY A C 1
ATOM 738 O O . GLY A 1 98 ? -8.706 3.110 14.359 1.00 90.00 98 GLY A O 1
ATOM 739 N N . SER A 1 99 ? -9.426 2.133 16.237 1.00 86.81 99 SER A N 1
ATOM 740 C CA . SER A 1 99 ? -8.110 2.121 16.895 1.00 86.81 99 SER A CA 1
ATOM 741 C C . SER A 1 99 ? -7.292 0.848 16.660 1.00 86.81 99 SER A C 1
ATOM 743 O O . SER A 1 99 ? -6.169 0.751 17.142 1.00 86.81 99 SER A O 1
ATOM 745 N N . THR A 1 100 ? -7.843 -0.159 15.971 1.00 88.75 100 THR A N 1
ATOM 746 C CA . THR A 1 100 ? -7.245 -1.509 15.931 1.00 88.75 100 THR A CA 1
ATOM 747 C C . THR A 1 100 ? -7.075 -2.095 14.538 1.00 88.75 100 THR A C 1
ATOM 749 O O . THR A 1 100 ? -6.456 -3.148 14.419 1.00 88.75 100 THR A O 1
ATOM 752 N N . ALA A 1 101 ? -7.572 -1.450 13.480 1.00 95.25 101 ALA A N 1
ATOM 753 C CA . ALA A 1 101 ? -7.457 -1.975 12.125 1.00 95.25 101 ALA A CA 1
ATOM 754 C C . ALA A 1 101 ? -6.615 -1.064 11.237 1.00 95.25 101 ALA A C 1
ATOM 756 O O . ALA A 1 101 ? -6.839 0.145 11.190 1.00 95.25 101 ALA A O 1
ATOM 757 N N . LEU A 1 102 ? -5.671 -1.668 10.522 1.00 96.44 102 LEU A N 1
ATOM 758 C CA . LEU A 1 102 ? -4.775 -1.020 9.575 1.00 96.44 102 LEU A CA 1
ATOM 759 C C . LEU A 1 102 ? -4.809 -1.798 8.258 1.00 96.44 102 LEU A C 1
ATOM 761 O O . LEU A 1 102 ? -4.652 -3.018 8.248 1.00 96.44 102 LEU A O 1
ATOM 765 N N . GLY A 1 103 ? -5.031 -1.099 7.153 1.00 96.81 103 GLY A N 1
ATOM 766 C CA . GLY A 1 103 ? -4.915 -1.628 5.801 1.00 96.81 103 GLY A CA 1
ATOM 767 C C . GLY A 1 103 ? -3.746 -0.968 5.084 1.00 96.81 103 GLY A C 1
ATOM 768 O O . GLY A 1 103 ? -3.634 0.255 5.106 1.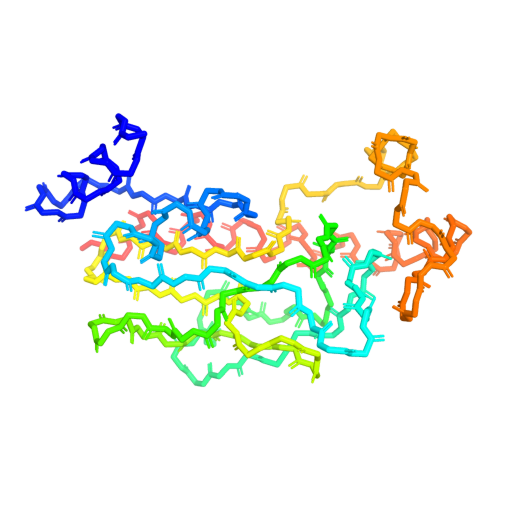00 96.81 103 GLY A O 1
ATOM 769 N N . VAL A 1 104 ? -2.898 -1.770 4.444 1.00 97.56 104 VAL A N 1
ATOM 770 C CA . VAL A 1 104 ? -1.840 -1.321 3.531 1.00 97.56 104 VAL A CA 1
ATOM 771 C C . VAL A 1 104 ? -1.969 -2.070 2.207 1.00 97.56 104 VAL A C 1
ATOM 773 O O . VAL A 1 104 ? -2.058 -3.295 2.185 1.00 97.56 104 VAL A O 1
ATOM 776 N N . GLN A 1 105 ? -2.039 -1.343 1.097 1.00 97.31 105 GLN A N 1
ATOM 777 C CA . GLN A 1 105 ? -2.180 -1.931 -0.238 1.00 97.31 105 GLN A CA 1
ATOM 778 C C . GLN A 1 105 ? -0.837 -2.477 -0.759 1.00 97.31 105 GLN A C 1
ATOM 780 O O . GLN A 1 105 ? -0.826 -3.473 -1.484 1.00 97.31 105 GLN A O 1
ATOM 785 N N . PHE A 1 106 ? 0.274 -1.895 -0.303 1.00 96.94 106 PHE A N 1
ATOM 786 C CA . PHE A 1 106 ? 1.638 -2.363 -0.546 1.00 96.94 106 PHE A CA 1
ATOM 787 C C . PHE A 1 106 ? 2.059 -3.521 0.363 1.00 96.94 106 PHE A C 1
ATOM 789 O O . PHE A 1 106 ? 1.406 -3.836 1.358 1.00 96.94 106 PHE A O 1
ATOM 796 N N . HIS A 1 107 ? 3.204 -4.122 0.038 1.00 96.31 107 HIS A N 1
ATOM 797 C CA . HIS A 1 107 ? 3.811 -5.240 0.753 1.00 96.31 107 HIS A CA 1
ATOM 798 C C . HIS A 1 107 ? 4.981 -4.789 1.642 1.00 96.31 107 HIS A C 1
ATOM 800 O O . HIS A 1 107 ? 6.127 -4.758 1.179 1.00 96.31 107 HIS A O 1
ATOM 806 N N . PRO A 1 108 ? 4.755 -4.471 2.933 1.00 93.81 108 PRO A N 1
ATOM 807 C CA . PRO A 1 108 ? 5.855 -4.199 3.864 1.00 93.81 108 PRO A CA 1
ATOM 808 C C . PRO A 1 108 ? 6.731 -5.448 4.091 1.00 93.81 108 PRO A C 1
ATOM 810 O O . PRO A 1 108 ? 7.912 -5.361 4.417 1.00 93.81 108 PRO A O 1
ATOM 813 N N . ASP A 1 109 ? 6.174 -6.636 3.873 1.00 91.38 109 ASP A N 1
ATOM 814 C CA . ASP A 1 109 ? 6.842 -7.927 4.004 1.00 91.38 109 ASP A CA 1
ATOM 815 C C . ASP A 1 109 ? 7.771 -8.275 2.828 1.00 91.38 109 ASP A C 1
ATOM 817 O O . ASP A 1 109 ? 8.534 -9.240 2.926 1.00 91.38 109 ASP A O 1
ATOM 821 N N . ALA A 1 110 ? 7.769 -7.477 1.753 1.00 92.19 110 ALA A N 1
ATOM 822 C CA . ALA A 1 110 ? 8.640 -7.680 0.603 1.00 92.19 110 ALA A CA 1
ATOM 823 C C . ALA A 1 110 ? 10.125 -7.614 1.000 1.00 92.19 110 ALA A C 1
ATOM 825 O O . ALA A 1 110 ? 10.574 -6.708 1.713 1.00 92.19 110 ALA A O 1
ATOM 826 N N . ARG A 1 111 ? 10.911 -8.581 0.520 1.00 88.25 111 ARG A N 1
ATOM 827 C CA . ARG A 1 111 ? 12.372 -8.638 0.680 1.00 88.25 111 ARG A CA 1
ATOM 828 C C . ARG A 1 111 ? 13.011 -8.958 -0.664 1.00 88.25 111 ARG A C 1
ATOM 830 O O . ARG A 1 111 ? 12.414 -9.683 -1.456 1.00 88.25 111 ARG A O 1
ATOM 837 N N . GLY A 1 112 ? 14.243 -8.497 -0.895 1.00 86.94 112 GLY A N 1
ATOM 838 C CA . GLY A 1 112 ? 14.935 -8.659 -2.185 1.00 86.94 112 GLY A CA 1
ATOM 839 C C . GLY A 1 112 ? 14.948 -10.098 -2.714 1.00 86.94 112 GLY A C 1
ATOM 840 O O . GLY A 1 112 ? 14.664 -10.339 -3.885 1.00 86.94 112 GLY A O 1
ATOM 841 N N . ARG A 1 113 ? 15.148 -11.084 -1.828 1.00 87.31 113 ARG A N 1
ATOM 842 C CA . ARG A 1 113 ? 15.124 -12.518 -2.183 1.00 87.31 113 ARG A CA 1
ATOM 843 C C . ARG A 1 113 ? 13.778 -13.020 -2.731 1.00 87.31 113 ARG A C 1
ATOM 845 O O . ARG A 1 113 ? 13.746 -14.052 -3.393 1.00 87.31 113 ARG A O 1
ATOM 852 N N . ASP A 1 114 ? 12.676 -12.349 -2.399 1.00 88.56 114 ASP A N 1
ATOM 853 C CA . ASP A 1 114 ? 11.315 -12.766 -2.740 1.00 88.56 114 ASP A CA 1
ATOM 854 C C . ASP A 1 114 ? 10.843 -12.132 -4.064 1.00 88.56 114 ASP A C 1
ATOM 856 O O . ASP A 1 114 ? 9.944 -12.675 -4.707 1.00 88.56 114 ASP A O 1
ATOM 860 N N . ILE A 1 115 ? 11.498 -11.053 -4.519 1.00 93.69 115 ILE A N 1
ATOM 861 C CA . ILE A 1 115 ? 11.089 -10.257 -5.687 1.00 93.69 115 ILE A CA 1
ATOM 862 C C . ILE A 1 115 ? 11.049 -11.081 -6.972 1.00 93.69 115 ILE A C 1
ATOM 864 O O . ILE A 1 115 ? 10.065 -11.021 -7.696 1.00 93.69 115 ILE A O 1
ATOM 868 N N . ALA A 1 116 ? 12.053 -11.918 -7.249 1.00 92.88 116 ALA A N 1
ATOM 869 C CA . ALA A 1 116 ? 12.055 -12.735 -8.469 1.00 92.88 116 ALA A CA 1
ATOM 870 C C . ALA A 1 116 ? 10.902 -13.762 -8.504 1.00 92.88 116 ALA A C 1
ATOM 872 O O . ALA A 1 116 ? 10.317 -14.025 -9.562 1.00 92.88 116 ALA A O 1
ATOM 873 N N . ARG A 1 117 ? 10.547 -14.331 -7.341 1.00 94.06 117 ARG A N 1
ATOM 874 C CA . ARG A 1 117 ? 9.393 -15.232 -7.214 1.00 94.06 117 ARG A CA 1
ATOM 875 C C . ARG A 1 117 ? 8.099 -14.455 -7.426 1.00 94.06 117 ARG A C 1
ATOM 877 O O . ARG A 1 117 ? 7.297 -14.844 -8.263 1.00 94.06 117 ARG A O 1
ATOM 884 N N . TRP A 1 118 ? 7.924 -13.344 -6.715 1.00 93.44 118 TRP A N 1
ATOM 885 C CA . TRP A 1 118 ? 6.730 -12.506 -6.827 1.00 93.44 118 TRP A CA 1
ATOM 886 C C . TRP A 1 118 ? 6.547 -11.932 -8.225 1.00 93.44 118 TRP A C 1
ATOM 888 O O . TRP A 1 118 ? 5.416 -11.859 -8.702 1.00 93.44 118 TRP A O 1
ATOM 898 N N . TRP A 1 119 ? 7.644 -11.617 -8.912 1.00 94.75 119 TRP A N 1
ATOM 899 C CA . TRP A 1 119 ? 7.604 -11.218 -10.307 1.00 94.75 119 TRP A CA 1
ATOM 900 C C . TRP A 1 119 ? 7.019 -12.326 -11.189 1.00 94.75 119 TRP A C 1
ATOM 902 O O . TRP A 1 119 ? 6.145 -12.084 -12.017 1.00 94.75 119 TRP A O 1
ATOM 912 N N . SER A 1 120 ? 7.464 -13.565 -10.964 1.00 94.44 120 SER A N 1
ATOM 913 C CA . SER A 1 120 ? 6.988 -14.738 -11.702 1.00 94.44 120 SER A CA 1
ATOM 914 C C . SER A 1 120 ? 5.513 -15.040 -11.418 1.00 94.44 120 SER A C 1
ATOM 916 O O . SER A 1 120 ? 4.757 -15.306 -12.352 1.00 94.44 120 SER A O 1
ATOM 918 N N . ASP A 1 121 ? 5.096 -14.955 -10.153 1.00 93.69 121 ASP A N 1
ATOM 919 C CA . ASP A 1 121 ? 3.714 -15.207 -9.723 1.00 93.69 121 ASP A CA 1
ATOM 920 C C . ASP A 1 121 ? 2.745 -14.134 -10.256 1.00 93.69 121 ASP A C 1
ATOM 922 O O . ASP A 1 121 ? 1.598 -14.428 -10.593 1.00 93.69 121 ASP A O 1
ATOM 926 N N . ASN A 1 122 ? 3.224 -12.895 -10.409 1.00 93.50 122 ASN A N 1
ATOM 927 C CA . ASN A 1 122 ? 2.444 -11.748 -10.880 1.00 93.50 122 ASN A CA 1
ATOM 928 C C . ASN A 1 122 ? 2.803 -11.325 -12.308 1.00 93.50 122 ASN A C 1
ATOM 930 O O . ASN A 1 122 ? 2.573 -10.186 -12.708 1.00 93.50 122 ASN A O 1
ATOM 934 N N . ARG A 1 123 ? 3.324 -12.250 -13.120 1.00 93.62 123 ARG A N 1
ATOM 935 C CA . ARG A 1 123 ? 3.819 -11.953 -14.473 1.00 93.62 123 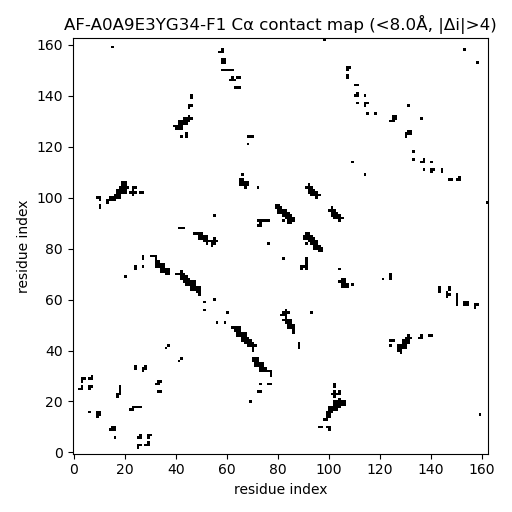ARG A CA 1
ATOM 936 C C . ARG A 1 123 ? 2.769 -11.366 -15.423 1.00 93.62 123 ARG A C 1
ATOM 938 O O . ARG A 1 123 ? 3.119 -10.768 -16.429 1.00 93.62 123 ARG A O 1
ATOM 945 N N . HIS A 1 124 ? 1.485 -11.513 -15.112 1.00 94.06 124 HIS A N 1
ATOM 946 C CA . HIS A 1 124 ? 0.395 -10.882 -15.857 1.00 94.06 124 HIS A CA 1
ATOM 947 C C . HIS A 1 124 ? 0.365 -9.344 -15.725 1.00 94.06 124 HIS A C 1
ATOM 949 O O . HIS A 1 124 ? -0.298 -8.690 -16.525 1.00 94.06 124 HIS A O 1
ATOM 955 N N . LEU A 1 125 ? 1.063 -8.770 -14.736 1.00 94.69 125 LEU A N 1
ATOM 956 C CA . LEU A 1 125 ? 1.239 -7.322 -14.579 1.00 94.69 125 LEU A CA 1
ATOM 957 C C . LEU A 1 125 ? 2.424 -6.783 -15.395 1.00 94.69 125 LEU A C 1
ATOM 959 O O . LEU A 1 125 ? 2.501 -5.581 -15.639 1.00 94.69 125 LEU A O 1
ATOM 963 N N . ASP A 1 126 ? 3.339 -7.651 -15.833 1.00 95.06 126 ASP A N 1
ATOM 964 C CA . ASP A 1 126 ? 4.491 -7.249 -16.639 1.00 95.06 126 ASP A CA 1
ATOM 965 C C . ASP A 1 126 ? 4.045 -6.633 -17.975 1.00 95.06 126 ASP A C 1
ATOM 967 O O . ASP A 1 126 ? 3.165 -7.154 -18.665 1.00 95.06 126 ASP A O 1
ATOM 971 N N . GLY A 1 127 ? 4.645 -5.497 -18.331 1.00 94.38 127 GLY A N 1
ATOM 972 C CA . GLY A 1 127 ? 4.306 -4.734 -19.533 1.00 94.38 127 GLY A CA 1
ATOM 973 C C . GLY A 1 127 ? 2.989 -3.948 -19.477 1.00 94.38 127 GLY A C 1
ATOM 974 O O . GLY A 1 127 ? 2.682 -3.249 -20.446 1.00 94.38 127 GLY A O 1
ATOM 975 N N . ARG A 1 128 ? 2.218 -4.008 -18.378 1.00 95.88 128 ARG A N 1
ATOM 976 C CA . ARG A 1 128 ? 1.078 -3.096 -18.179 1.00 95.88 128 ARG A CA 1
ATOM 977 C C . ARG A 1 128 ? 1.573 -1.658 -17.950 1.00 95.88 128 ARG A C 1
ATOM 979 O O . ARG A 1 128 ? 2.717 -1.457 -17.528 1.00 95.88 128 ARG A O 1
ATOM 986 N N . PRO A 1 129 ? 0.740 -0.636 -18.216 1.00 96.81 129 PRO A N 1
ATOM 987 C CA . PRO A 1 129 ? 1.122 0.749 -17.969 1.00 96.81 129 PRO A CA 1
ATOM 988 C C . PRO A 1 129 ? 1.600 0.951 -16.523 1.00 96.81 129 PRO A C 1
ATOM 990 O O . PRO A 1 129 ? 0.967 0.481 -15.581 1.00 96.81 129 PRO A O 1
ATOM 993 N N . HIS A 1 130 ? 2.723 1.656 -16.368 1.00 96.88 130 HIS A N 1
ATOM 994 C CA . HIS A 1 130 ? 3.427 1.921 -15.105 1.00 96.88 130 HIS A CA 1
ATOM 995 C C . HIS A 1 130 ? 4.104 0.735 -14.403 1.00 96.88 130 HIS A C 1
ATOM 997 O O . HIS A 1 130 ? 4.831 0.988 -13.444 1.00 96.88 130 HIS A O 1
ATOM 1003 N N . ALA A 1 131 ? 3.975 -0.508 -14.877 1.00 97.69 131 ALA A N 1
ATOM 1004 C CA . ALA A 1 131 ? 4.716 -1.638 -14.316 1.00 97.69 131 ALA A CA 1
ATOM 1005 C C . ALA A 1 131 ? 6.238 -1.459 -14.471 1.00 97.69 131 ALA A C 1
ATOM 1007 O O . ALA A 1 131 ? 6.724 -0.995 -15.506 1.00 97.69 131 ALA A O 1
ATOM 1008 N N . HIS A 1 132 ? 7.005 -1.839 -13.449 1.00 97.81 132 HIS A N 1
ATOM 1009 C CA . HIS A 1 132 ? 8.464 -1.885 -13.517 1.00 97.81 132 HIS A CA 1
ATOM 1010 C C . HIS A 1 132 ? 8.923 -3.283 -13.943 1.00 97.81 132 HIS A C 1
ATOM 1012 O O . HIS A 1 132 ? 8.412 -4.287 -13.441 1.00 97.81 132 HIS A O 1
ATOM 1018 N N . ASP A 1 133 ? 9.907 -3.354 -14.841 1.00 97.06 133 ASP A N 1
ATOM 1019 C CA . ASP A 1 133 ? 10.518 -4.625 -15.234 1.00 97.06 133 ASP A CA 1
ATOM 1020 C C . ASP A 1 133 ? 11.312 -5.269 -14.081 1.00 97.06 133 ASP A C 1
ATOM 1022 O O . ASP A 1 133 ? 11.597 -4.648 -13.053 1.00 97.06 133 ASP A O 1
ATOM 1026 N N . LEU A 1 134 ? 11.660 -6.549 -14.241 1.00 96.44 134 LEU A N 1
ATOM 1027 C CA . LEU A 1 134 ? 12.359 -7.306 -13.200 1.00 96.44 134 LEU A CA 1
ATOM 1028 C C . LEU A 1 134 ? 13.720 -6.695 -12.836 1.00 96.44 134 LEU A C 1
ATOM 1030 O O . LEU A 1 134 ? 14.089 -6.701 -11.664 1.00 96.44 134 LEU A O 1
ATOM 1034 N N . GLU A 1 135 ? 14.466 -6.183 -13.817 1.00 96.81 135 GLU A N 1
ATOM 1035 C CA . GLU A 1 135 ? 15.787 -5.590 -13.584 1.00 96.81 135 GLU A CA 1
ATOM 1036 C C . GLU A 1 135 ? 15.674 -4.384 -12.649 1.00 96.81 135 GLU A C 1
ATOM 1038 O O . GLU A 1 135 ? 16.364 -4.316 -11.628 1.00 96.81 135 GLU A O 1
ATOM 1043 N N . ARG A 1 136 ? 14.727 -3.486 -12.933 1.00 97.50 136 ARG A N 1
ATOM 1044 C CA . ARG A 1 136 ? 14.430 -2.342 -12.080 1.00 97.50 136 ARG A CA 1
ATOM 1045 C C . ARG A 1 136 ? 13.931 -2.768 -10.705 1.00 97.50 136 ARG A C 1
ATOM 1047 O O . ARG A 1 136 ? 14.391 -2.215 -9.712 1.00 97.50 136 ARG A O 1
ATOM 1054 N N . GLN A 1 137 ? 13.028 -3.748 -10.622 1.00 97.50 137 GLN A N 1
ATOM 1055 C CA . GLN A 1 137 ? 12.522 -4.225 -9.331 1.00 97.50 137 GLN A CA 1
ATOM 1056 C C . GLN A 1 137 ? 13.637 -4.790 -8.438 1.00 97.50 137 GLN A C 1
ATOM 1058 O O . GLN A 1 137 ? 13.613 -4.557 -7.232 1.00 97.50 137 GLN A O 1
ATOM 1063 N N . LEU A 1 138 ? 14.614 -5.504 -9.006 1.00 96.81 138 LEU A N 1
ATOM 1064 C CA . LEU A 1 138 ? 15.765 -6.023 -8.259 1.00 96.81 138 LEU A CA 1
ATOM 1065 C C . LEU A 1 138 ? 16.702 -4.898 -7.798 1.00 96.81 138 LEU A C 1
ATOM 1067 O O . LEU A 1 138 ? 17.098 -4.884 -6.635 1.00 96.81 138 LEU A O 1
ATOM 1071 N N . ALA A 1 139 ? 17.004 -3.932 -8.670 1.00 97.44 139 ALA A N 1
ATOM 1072 C CA . ALA A 1 139 ? 17.833 -2.780 -8.315 1.00 97.44 139 ALA A CA 1
ATOM 1073 C C . ALA A 1 139 ? 17.185 -1.913 -7.218 1.00 97.44 139 ALA A C 1
ATOM 1075 O O . ALA A 1 139 ? 17.847 -1.504 -6.263 1.00 97.44 139 ALA A O 1
ATOM 1076 N N . ASP A 1 140 ? 15.877 -1.668 -7.318 1.00 97.50 140 ASP A N 1
ATOM 1077 C CA . ASP A 1 140 ? 15.124 -0.929 -6.305 1.00 97.50 140 ASP A CA 1
ATOM 1078 C C . ASP A 1 140 ? 15.022 -1.720 -4.987 1.00 97.50 140 ASP A C 1
ATOM 1080 O O . ASP A 1 140 ? 15.065 -1.125 -3.910 1.00 97.50 140 ASP A O 1
ATOM 1084 N N . ALA A 1 141 ? 14.965 -3.055 -5.040 1.00 95.94 141 ALA A N 1
ATOM 1085 C CA . ALA A 1 141 ? 14.969 -3.882 -3.836 1.00 95.94 141 ALA A CA 1
ATOM 1086 C C . ALA A 1 141 ? 16.263 -3.744 -3.031 1.00 95.94 141 ALA A C 1
ATOM 1088 O O . ALA A 1 141 ? 16.196 -3.653 -1.808 1.00 95.94 141 ALA A O 1
ATOM 1089 N N . GLU A 1 142 ? 17.417 -3.696 -3.701 1.00 95.69 142 GLU A N 1
ATOM 1090 C CA . GLU A 1 142 ? 18.703 -3.413 -3.053 1.00 95.69 142 GLU A CA 1
ATOM 1091 C C . GLU A 1 142 ? 18.734 -1.987 -2.496 1.00 95.69 142 GLU A C 1
ATOM 1093 O O . GLU A 1 142 ? 19.151 -1.758 -1.361 1.00 95.69 142 GLU A O 1
ATOM 1098 N N . ARG A 1 143 ? 18.243 -1.018 -3.276 1.00 96.69 143 ARG A N 1
ATOM 1099 C CA . ARG A 1 143 ? 18.234 0.396 -2.893 1.00 96.69 143 ARG A CA 1
ATOM 1100 C C . ARG A 1 143 ? 17.380 0.678 -1.654 1.00 96.69 143 ARG A C 1
ATOM 1102 O O . ARG A 1 143 ? 17.785 1.480 -0.817 1.00 96.69 143 ARG A O 1
ATOM 1109 N N . PHE A 1 144 ? 16.198 0.073 -1.555 1.00 96.12 144 PHE A N 1
ATOM 1110 C CA . PHE A 1 144 ? 15.207 0.383 -0.519 1.00 96.12 144 PHE A CA 1
ATOM 1111 C C . PHE A 1 144 ? 15.148 -0.652 0.614 1.00 96.12 144 PHE A C 1
ATOM 1113 O O . PHE A 1 144 ? 14.265 -0.571 1.467 1.00 96.12 144 PHE A O 1
ATOM 1120 N N . GLU A 1 145 ? 16.066 -1.623 0.665 1.00 92.81 145 GLU A N 1
ATOM 1121 C CA . GLU A 1 145 ? 16.037 -2.702 1.664 1.00 92.81 145 GLU A CA 1
ATOM 1122 C C . GLU A 1 145 ? 16.031 -2.175 3.109 1.00 92.81 145 GLU A C 1
ATOM 1124 O O . GLU A 1 145 ? 15.239 -2.631 3.942 1.00 92.81 145 GLU A O 1
ATOM 1129 N N . GLU A 1 146 ? 16.894 -1.201 3.410 1.00 93.38 146 GLU A N 1
ATOM 1130 C CA . GLU A 1 146 ? 17.042 -0.647 4.759 1.00 93.38 146 GLU A CA 1
ATOM 1131 C C . GLU A 1 146 ? 15.811 0.165 5.186 1.00 93.38 146 GLU A C 1
ATOM 1133 O O . GLU A 1 146 ? 15.286 -0.036 6.290 1.00 93.38 146 GLU A O 1
ATOM 1138 N N . SER A 1 147 ? 15.308 1.040 4.308 1.00 94.06 147 SER A N 1
ATOM 1139 C CA . SER A 1 147 ? 14.136 1.873 4.597 1.00 94.06 147 SER A CA 1
ATOM 1140 C C . SER A 1 147 ? 12.871 1.022 4.729 1.00 94.06 147 SER A C 1
ATOM 1142 O O . SER A 1 147 ? 12.128 1.182 5.697 1.00 94.06 147 SER A O 1
ATOM 1144 N N . MET A 1 148 ? 12.675 0.030 3.854 1.00 93.62 148 MET A N 1
ATOM 1145 C CA . MET A 1 148 ? 11.577 -0.938 3.959 1.00 93.62 148 MET A CA 1
ATOM 1146 C C . MET A 1 148 ? 11.660 -1.771 5.235 1.00 93.62 148 MET A C 1
ATOM 1148 O O . MET A 1 148 ? 10.644 -1.979 5.900 1.00 93.62 148 MET A O 1
ATOM 1152 N N . SER A 1 149 ? 12.851 -2.242 5.610 1.00 91.69 149 SER A N 1
ATOM 1153 C CA . SER A 1 149 ? 13.038 -3.030 6.834 1.00 91.69 149 SER A CA 1
ATOM 1154 C C . SER A 1 149 ? 12.730 -2.211 8.087 1.00 91.69 149 SER A C 1
ATOM 1156 O O . SER A 1 149 ? 12.043 -2.698 8.989 1.00 91.69 149 SER A O 1
ATOM 1158 N N . THR A 1 150 ? 13.183 -0.958 8.118 1.00 92.00 150 THR A N 1
ATOM 1159 C CA . THR A 1 150 ? 12.918 -0.021 9.215 1.00 92.00 150 THR A CA 1
ATOM 1160 C C . THR A 1 150 ? 11.433 0.313 9.307 1.00 92.00 150 THR A C 1
ATOM 1162 O O . THR A 1 150 ? 10.846 0.177 10.382 1.00 92.00 150 THR A O 1
ATOM 1165 N N . MET A 1 151 ? 10.797 0.656 8.182 1.00 93.12 151 MET A N 1
ATOM 1166 C CA . MET A 1 151 ? 9.359 0.921 8.114 1.00 93.12 151 MET A CA 1
ATOM 1167 C C . MET A 1 151 ? 8.550 -0.298 8.564 1.00 93.12 151 MET A C 1
ATOM 1169 O O . MET A 1 151 ? 7.683 -0.160 9.416 1.00 93.12 151 MET A O 1
ATOM 1173 N N . SER A 1 152 ? 8.881 -1.503 8.089 1.00 92.00 152 SER A N 1
ATOM 1174 C CA . SER A 1 152 ? 8.183 -2.741 8.477 1.00 92.00 152 SER A CA 1
ATOM 1175 C C . SER A 1 152 ? 8.209 -2.968 9.984 1.00 92.00 152 SER A C 1
ATOM 1177 O O . SER A 1 152 ? 7.209 -3.354 10.587 1.00 92.00 152 SER A O 1
ATOM 1179 N N . LYS A 1 153 ? 9.377 -2.747 10.597 1.00 89.31 153 LYS A N 1
ATOM 1180 C CA . LYS A 1 153 ? 9.550 -2.895 12.038 1.00 89.31 153 LYS A CA 1
ATOM 1181 C C . LYS A 1 153 ? 8.747 -1.835 12.788 1.00 89.31 153 LYS A C 1
ATOM 1183 O O . LYS A 1 153 ? 7.993 -2.183 13.689 1.00 89.31 153 LYS A O 1
ATOM 1188 N N . ASN A 1 154 ? 8.861 -0.573 12.377 1.00 87.81 154 ASN A N 1
ATOM 1189 C CA . ASN A 1 154 ? 8.115 0.536 12.967 1.00 87.81 154 ASN A CA 1
ATOM 1190 C C . ASN A 1 154 ? 6.604 0.330 12.857 1.00 87.81 154 ASN A C 1
ATOM 1192 O O . ASN A 1 154 ? 5.896 0.591 13.824 1.00 87.81 154 ASN A O 1
ATOM 1196 N N . LEU A 1 155 ? 6.125 -0.172 11.718 1.00 8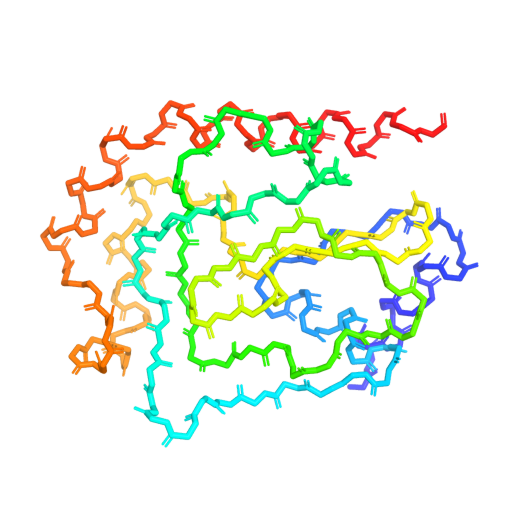9.69 155 LEU A N 1
ATOM 1197 C CA . LEU A 1 155 ? 4.724 -0.488 11.485 1.00 89.69 155 LEU A CA 1
ATOM 1198 C C . LEU A 1 155 ? 4.218 -1.457 12.550 1.00 89.69 155 LEU A C 1
ATOM 1200 O O . LEU A 1 155 ? 3.253 -1.151 13.237 1.00 89.69 155 LEU A O 1
ATOM 1204 N N . VAL A 1 156 ? 4.895 -2.595 12.726 1.00 85.94 156 VAL A N 1
ATOM 1205 C CA . VAL A 1 156 ? 4.500 -3.623 13.698 1.00 85.94 156 VAL A CA 1
ATOM 1206 C C . VAL A 1 156 ? 4.634 -3.108 15.131 1.00 85.94 156 VAL A C 1
ATOM 1208 O O . VAL A 1 156 ? 3.688 -3.237 15.908 1.00 85.94 156 VAL A O 1
ATOM 1211 N N . ASP A 1 157 ? 5.772 -2.501 15.472 1.00 86.56 157 ASP A N 1
ATOM 1212 C CA . ASP A 1 157 ? 6.063 -2.035 16.828 1.00 86.56 157 ASP A CA 1
ATOM 1213 C C . ASP A 1 157 ? 5.083 -0.934 17.250 1.00 86.56 157 ASP A C 1
ATOM 1215 O O . ASP A 1 157 ? 4.485 -1.015 18.318 1.00 86.56 157 ASP A O 1
ATOM 1219 N N . LYS A 1 158 ? 4.860 0.082 16.411 1.00 83.88 158 LYS A N 1
ATOM 1220 C CA . LYS A 1 158 ? 3.987 1.211 16.755 1.00 83.88 158 LYS A CA 1
ATOM 1221 C C . LYS A 1 158 ? 2.515 0.822 16.687 1.00 83.88 158 LYS A C 1
ATOM 1223 O O . LYS A 1 158 ? 1.777 1.132 17.616 1.00 83.88 158 LYS A O 1
ATOM 1228 N N . TRP A 1 159 ? 2.083 0.090 15.661 1.00 81.69 159 TRP A N 1
ATOM 1229 C CA . TRP A 1 159 ? 0.675 -0.297 15.531 1.00 81.69 159 TRP A CA 1
ATOM 1230 C C . TRP A 1 159 ? 0.219 -1.254 16.641 1.00 81.69 159 TRP A C 1
ATOM 1232 O O . TRP A 1 159 ? -0.878 -1.098 17.176 1.00 81.69 159 TRP A O 1
ATOM 1242 N N . LEU A 1 160 ? 1.051 -2.224 17.040 1.00 73.94 160 LEU A N 1
ATOM 1243 C CA . LEU A 1 160 ? 0.683 -3.146 18.120 1.00 73.94 160 LEU A CA 1
ATOM 1244 C C . LEU A 1 160 ? 0.729 -2.494 19.510 1.00 73.94 160 LEU A C 1
ATOM 1246 O O . LEU A 1 160 ? -0.007 -2.940 20.397 1.00 73.94 160 LEU A O 1
ATOM 1250 N N . VAL A 1 161 ? 1.586 -1.483 19.705 1.00 61.50 161 VAL A N 1
ATOM 1251 C CA . VAL A 1 161 ? 1.849 -0.848 21.010 1.00 61.50 161 VAL A CA 1
ATOM 1252 C C . VAL A 1 161 ? 1.000 0.403 21.263 1.00 61.50 161 VAL A C 1
ATOM 1254 O O . VAL A 1 161 ? 0.823 0.747 22.427 1.00 61.50 161 VAL A O 1
ATOM 1257 N N . GLN A 1 162 ? 0.418 1.049 20.245 1.00 57.75 162 GLN A N 1
ATOM 1258 C CA . GLN A 1 162 ? -0.462 2.233 20.373 1.00 57.75 162 GLN A CA 1
ATOM 1259 C C . GLN A 1 162 ? -1.834 1.955 21.051 1.00 57.75 162 GLN A C 1
ATOM 1261 O O . GLN A 1 162 ? -2.840 2.580 20.720 1.00 57.75 162 GLN A O 1
ATOM 1266 N N . ARG A 1 163 ? -1.894 1.025 22.012 1.00 52.22 163 ARG A N 1
ATOM 1267 C CA . ARG A 1 163 ? -3.091 0.716 22.806 1.00 52.22 163 ARG A CA 1
ATOM 1268 C C . ARG A 1 163 ? -3.239 1.606 24.032 1.00 52.22 163 ARG A C 1
ATOM 1270 O O . ARG A 1 163 ? -2.231 1.792 24.747 1.00 52.22 163 ARG A O 1
#